Protein AF-Q5R8I5-F1 (afdb_monomer)

InterPro domains:
  IPR051244 TRPM8 Channel-Associated Factors [PTHR15730] (1-81)
  IPR060286 TRPM8 channel-associated factor, N-terminal domain [PF27016] (1-81)

Mean predicted aligned error: 7.46 Å

pLDDT: mean 85.1, std 14.7, range [44.31, 96.62]

Radius of gyration: 15.05 Å; Cα contacts (8 Å, |Δi|>4): 125; chains: 1; bounding box: 37×42×32 Å

Organism: Pongo abelii (NCBI:txid9601)

Sequence (94 aa):
MGPFLLNAVRWLARGQTGKVGVNTNLKDLCPLLSEHGLQCSLEPHLNSDLCVYCCKVYSDKEAKQLQEFVAEGGGLLIGGLPEPWPLPLGWLPW

Structure (mmCIF, N/CA/C/O backbone):
data_AF-Q5R8I5-F1
#
_entry.id   AF-Q5R8I5-F1
#
loop_
_atom_site.group_PDB
_atom_site.id
_atom_site.type_symbol
_atom_site.label_atom_id
_atom_site.label_alt_id
_atom_site.label_comp_id
_atom_site.label_asym_id
_atom_site.label_entity_id
_atom_site.label_seq_id
_atom_site.pdbx_PDB_ins_code
_atom_site.Cartn_x
_atom_site.Cartn_y
_atom_site.Cartn_z
_atom_site.occupancy
_atom_site.B_iso_or_equiv
_atom_site.auth_seq_id
_atom_site.auth_comp_id
_atom_site.auth_asym_id
_atom_site.auth_atom_id
_atom_site.pdbx_PDB_model_num
ATOM 1 N N . MET A 1 1 ? 1.584 0.314 -18.232 1.00 77.12 1 MET A N 1
ATOM 2 C CA . MET A 1 1 ? 1.360 -0.182 -16.853 1.00 77.12 1 MET A CA 1
ATOM 3 C C . MET A 1 1 ? 0.576 0.777 -15.957 1.00 77.12 1 MET A C 1
ATOM 5 O O . MET A 1 1 ? -0.188 0.284 -15.141 1.00 77.12 1 MET A O 1
ATOM 9 N N . GLY A 1 2 ? 0.700 2.104 -16.096 1.00 87.44 2 GLY A N 1
ATOM 10 C CA . GLY A 1 2 ? 0.033 3.061 -15.195 1.00 87.44 2 GLY A CA 1
ATOM 11 C C . GLY A 1 2 ? -1.481 2.881 -15.002 1.00 87.44 2 GLY A C 1
ATOM 12 O O . GLY A 1 2 ? -1.904 2.732 -13.859 1.00 87.44 2 GLY A O 1
ATOM 13 N N . PRO A 1 3 ? -2.295 2.774 -16.073 1.00 91.88 3 PRO A N 1
ATOM 14 C CA . PRO A 1 3 ? -3.741 2.577 -15.930 1.00 91.88 3 PRO A CA 1
ATOM 15 C C . PRO A 1 3 ? -4.119 1.302 -15.165 1.00 91.88 3 PRO A C 1
ATOM 17 O O . PRO A 1 3 ? -5.069 1.300 -14.390 1.00 91.88 3 PRO A O 1
ATOM 20 N N . PHE A 1 4 ? -3.352 0.222 -15.340 1.00 92.50 4 PHE A N 1
ATOM 21 C CA . PHE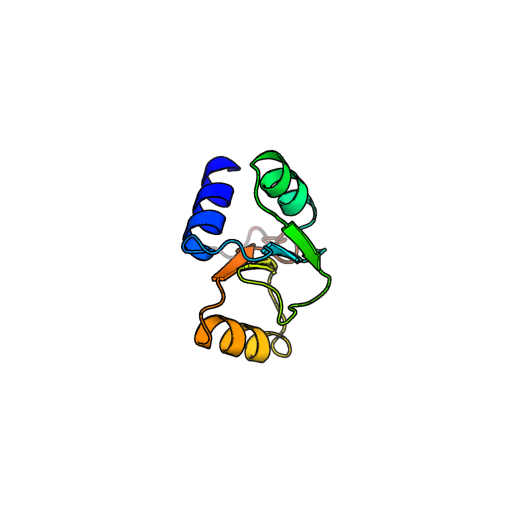 A 1 4 ? -3.563 -1.028 -14.611 1.00 92.50 4 PHE A CA 1
ATOM 22 C C . PHE A 1 4 ? -3.326 -0.848 -13.106 1.00 92.50 4 PHE A C 1
ATOM 24 O O . PHE A 1 4 ? -4.183 -1.216 -12.308 1.00 92.50 4 PHE A O 1
ATOM 31 N N . LEU A 1 5 ? -2.202 -0.231 -12.723 1.00 93.31 5 LEU A N 1
ATOM 32 C CA . LEU A 1 5 ? -1.876 0.030 -11.317 1.00 93.31 5 LEU A CA 1
ATOM 33 C C . LEU A 1 5 ? -2.901 0.964 -10.669 1.00 93.31 5 LEU A C 1
ATOM 35 O O . LEU A 1 5 ? -3.359 0.701 -9.561 1.00 93.31 5 LEU A O 1
ATOM 39 N N . LEU A 1 6 ? -3.315 2.012 -11.383 1.00 93.56 6 LEU A N 1
ATOM 40 C CA . LEU A 1 6 ? -4.340 2.937 -10.913 1.00 93.56 6 LEU A CA 1
ATOM 41 C C . LEU A 1 6 ? -5.672 2.223 -10.646 1.00 93.56 6 LEU A C 1
ATOM 43 O 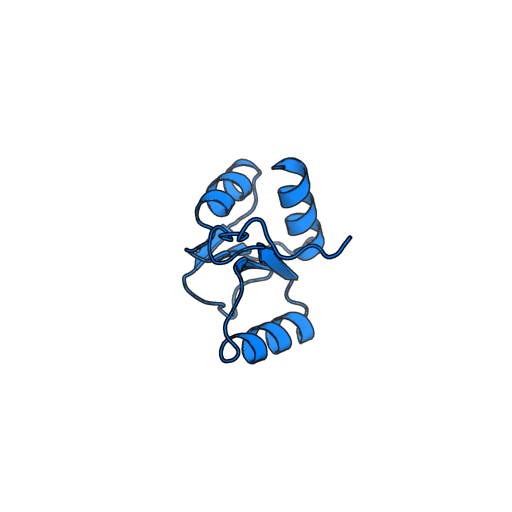O . LEU A 1 6 ? -6.292 2.428 -9.603 1.00 93.56 6 LEU A O 1
ATOM 47 N N . ASN A 1 7 ? -6.101 1.366 -11.573 1.00 94.38 7 ASN A N 1
ATOM 48 C CA . ASN A 1 7 ? -7.334 0.599 -11.424 1.00 94.38 7 ASN A CA 1
ATOM 49 C C . ASN A 1 7 ? -7.242 -0.406 -10.273 1.00 94.38 7 ASN A C 1
ATOM 51 O O . ASN A 1 7 ? -8.197 -0.534 -9.510 1.00 94.38 7 ASN A O 1
ATOM 55 N N . ALA A 1 8 ? -6.094 -1.065 -10.103 1.00 95.38 8 ALA A N 1
ATOM 56 C CA . ALA A 1 8 ? -5.859 -1.966 -8.981 1.00 95.38 8 ALA A CA 1
ATOM 57 C C . ALA A 1 8 ? -5.955 -1.228 -7.637 1.00 95.38 8 ALA A C 1
ATOM 59 O O . ALA A 1 8 ? -6.680 -1.670 -6.751 1.00 95.38 8 ALA A O 1
ATOM 60 N N . VAL A 1 9 ? -5.304 -0.067 -7.499 1.00 94.88 9 VAL A N 1
ATOM 61 C CA . VAL A 1 9 ? -5.365 0.740 -6.267 1.00 94.88 9 VAL A CA 1
ATOM 62 C C . VAL A 1 9 ? -6.786 1.237 -5.995 1.00 94.88 9 VAL A C 1
ATOM 64 O O . VAL A 1 9 ? -7.249 1.159 -4.862 1.00 94.88 9 VAL A O 1
ATOM 67 N N . ARG A 1 10 ? -7.525 1.685 -7.019 1.00 93.25 10 ARG A N 1
ATOM 68 C CA . ARG A 1 10 ? -8.936 2.088 -6.868 1.00 93.25 1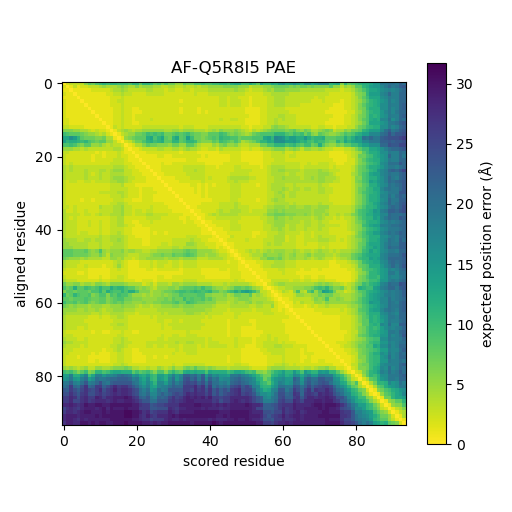0 ARG A CA 1
ATOM 69 C C . ARG A 1 10 ? -9.832 0.932 -6.431 1.00 93.25 10 ARG A C 1
ATOM 71 O O . ARG A 1 10 ? -10.704 1.124 -5.585 1.00 93.25 10 ARG A O 1
ATOM 78 N N . TRP A 1 11 ? -9.613 -0.256 -6.988 1.00 94.62 11 TRP A N 1
ATOM 79 C CA . TRP A 1 11 ? -10.334 -1.463 -6.596 1.00 94.62 11 TRP A CA 1
ATOM 80 C C . TRP A 1 11 ? -10.035 -1.841 -5.139 1.00 94.62 11 TRP A C 1
ATOM 82 O O . TRP A 1 11 ? -10.965 -2.053 -4.363 1.00 94.62 11 TRP A O 1
ATOM 92 N N . LEU A 1 12 ? -8.758 -1.816 -4.742 1.00 95.56 12 LEU A N 1
ATOM 93 C CA . LEU A 1 12 ? -8.315 -2.064 -3.366 1.00 95.56 12 LEU A CA 1
ATOM 94 C C . LEU A 1 12 ? -8.868 -1.036 -2.371 1.00 95.56 12 LEU A C 1
ATOM 96 O O . LEU A 1 12 ? -9.227 -1.401 -1.255 1.00 95.56 12 LEU A O 1
ATOM 100 N N . ALA A 1 13 ? -8.991 0.229 -2.778 1.00 92.81 13 ALA A N 1
ATOM 101 C CA . ALA A 1 13 ? -9.575 1.280 -1.951 1.00 92.81 13 ALA A CA 1
ATOM 102 C C . ALA A 1 13 ? -11.088 1.100 -1.744 1.00 92.81 13 ALA A C 1
ATOM 104 O O . ALA A 1 13 ? -11.648 1.711 -0.843 1.00 92.81 13 ALA A O 1
ATOM 105 N N . ARG A 1 14 ? -11.773 0.270 -2.549 1.00 88.00 14 ARG A N 1
ATOM 106 C CA . ARG A 1 14 ? -13.212 -0.045 -2.421 1.00 88.00 14 ARG A CA 1
ATOM 107 C C . ARG A 1 14 ? -14.121 1.193 -2.336 1.00 88.00 14 ARG A C 1
ATOM 109 O O . ARG A 1 14 ? -15.132 1.181 -1.643 1.00 88.00 14 ARG A O 1
ATOM 116 N N . GLY A 1 15 ? -13.748 2.278 -3.018 1.00 79.88 15 GLY A N 1
ATOM 117 C CA . GLY A 1 15 ? -14.473 3.555 -2.964 1.00 79.88 15 GLY A CA 1
ATOM 118 C C . GLY A 1 15 ? -14.307 4.339 -1.654 1.00 79.88 15 GLY A C 1
ATOM 119 O O . GLY A 1 15 ? -14.933 5.384 -1.497 1.00 79.88 15 GLY A O 1
ATOM 120 N N . GLN A 1 16 ? -13.463 3.874 -0.728 1.00 76.12 16 GLN A N 1
ATOM 121 C CA . GLN A 1 16 ? -13.084 4.628 0.462 1.00 76.12 16 GLN A CA 1
ATOM 122 C C . GLN A 1 16 ? -12.229 5.834 0.063 1.00 76.12 16 GLN A C 1
ATOM 124 O O . GLN A 1 16 ? -11.333 5.731 -0.773 1.00 76.12 16 GLN A O 1
ATOM 129 N N . THR A 1 17 ? -12.458 6.970 0.717 1.00 73.38 17 THR A N 1
ATOM 130 C CA . THR A 1 17 ? -11.662 8.199 0.551 1.00 73.38 17 THR A CA 1
ATOM 131 C C . THR A 1 17 ? -10.406 8.214 1.429 1.00 73.38 17 THR A C 1
ATOM 133 O O . THR A 1 17 ? -9.849 9.279 1.686 1.00 73.38 17 THR A O 1
ATOM 136 N N . GLY A 1 18 ? -9.997 7.054 1.951 1.00 81.81 18 GLY A N 1
ATOM 137 C CA . GLY A 1 18 ? -8.830 6.924 2.818 1.00 81.81 18 GLY A CA 1
ATOM 138 C C . GLY A 1 18 ? -7.511 7.181 2.084 1.00 81.81 18 GLY A C 1
ATOM 139 O O . GLY A 1 18 ? -7.444 7.187 0.853 1.00 81.81 18 GLY A O 1
ATOM 140 N N . LYS A 1 19 ? -6.449 7.390 2.862 1.00 92.75 19 LYS A N 1
ATOM 141 C CA . LYS A 1 19 ? -5.102 7.664 2.357 1.00 92.75 19 LYS A CA 1
ATOM 142 C C . LYS A 1 19 ? -4.460 6.382 1.818 1.00 92.75 19 LYS A C 1
ATOM 144 O O . LYS A 1 19 ? -4.491 5.342 2.477 1.00 92.75 19 LYS A O 1
ATOM 149 N N . VAL A 1 20 ? -3.833 6.466 0.646 1.00 95.62 20 VAL A N 1
ATOM 150 C CA . VAL A 1 20 ? -3.000 5.388 0.095 1.00 95.62 20 VAL 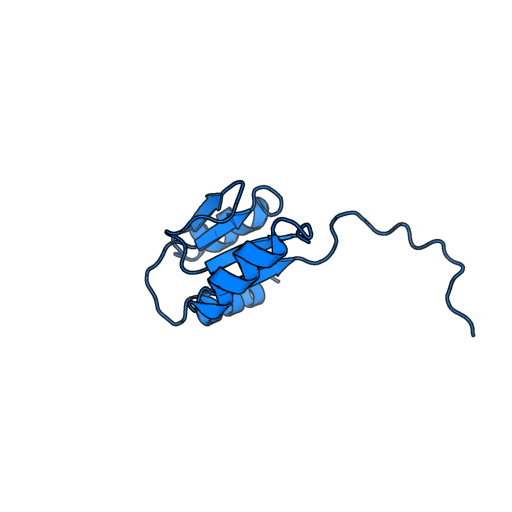A CA 1
ATOM 151 C C . VAL A 1 20 ? -1.556 5.576 0.561 1.00 95.62 20 VAL A C 1
ATOM 153 O O . VAL A 1 20 ? -0.914 6.569 0.225 1.00 95.62 20 VAL A O 1
ATOM 156 N N . GLY A 1 21 ? -1.014 4.623 1.313 1.00 96.31 21 GLY A N 1
ATOM 157 C CA . GLY A 1 21 ? 0.399 4.635 1.687 1.00 96.31 21 GLY A CA 1
ATOM 158 C C . GLY A 1 21 ? 1.246 3.899 0.659 1.00 96.31 21 GLY A C 1
ATOM 159 O O . GLY A 1 21 ? 0.952 2.762 0.292 1.00 96.31 21 GLY A O 1
ATOM 160 N N . VAL A 1 22 ? 2.317 4.538 0.203 1.00 95.69 22 VAL A N 1
ATOM 161 C CA . VAL A 1 22 ? 3.288 3.967 -0.731 1.00 95.69 22 VAL A CA 1
ATOM 162 C C . VAL A 1 22 ? 4.612 3.797 -0.006 1.00 95.69 22 VAL A C 1
ATOM 164 O O . VAL A 1 22 ? 5.202 4.769 0.458 1.00 95.69 22 VAL A O 1
ATOM 167 N N . ASN A 1 23 ? 5.102 2.563 0.080 1.00 94.62 23 ASN A N 1
ATOM 168 C CA . ASN A 1 23 ? 6.396 2.286 0.676 1.00 94.62 23 ASN A CA 1
ATOM 169 C C . ASN A 1 23 ? 7.498 3.065 -0.055 1.00 94.62 23 ASN A C 1
ATOM 171 O O . ASN A 1 23 ? 7.483 3.173 -1.283 1.00 94.62 23 ASN A O 1
ATOM 175 N N . THR A 1 24 ? 8.486 3.574 0.677 1.00 91.88 24 THR A N 1
ATOM 176 C CA . THR A 1 24 ? 9.618 4.323 0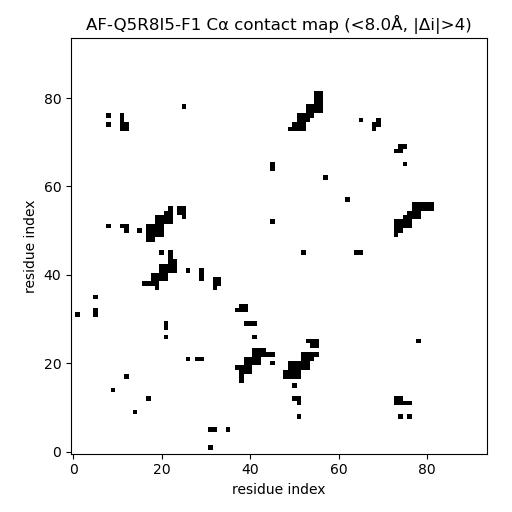.103 1.00 91.88 24 THR A CA 1
ATOM 177 C C . THR A 1 24 ? 10.388 3.533 -0.967 1.00 91.88 24 THR A C 1
ATOM 179 O O . THR A 1 24 ? 10.925 4.129 -1.901 1.00 91.88 24 THR A O 1
ATOM 182 N N . ASN A 1 25 ? 10.362 2.197 -0.913 1.00 88.62 25 ASN A N 1
ATOM 183 C CA . ASN A 1 25 ? 10.922 1.305 -1.936 1.00 88.62 25 ASN A CA 1
ATOM 184 C C . ASN A 1 25 ? 10.143 1.293 -3.269 1.00 88.62 25 ASN A C 1
ATOM 186 O O . ASN A 1 25 ? 10.627 0.740 -4.257 1.00 88.62 25 ASN A O 1
ATOM 190 N N . LEU A 1 26 ? 8.945 1.883 -3.304 1.00 90.00 26 LEU A N 1
ATOM 191 C CA . LEU A 1 26 ? 8.079 2.056 -4.474 1.00 90.00 26 LEU A CA 1
ATOM 192 C C . LEU A 1 26 ? 7.805 3.542 -4.759 1.00 90.00 26 LEU A C 1
ATOM 194 O O . LEU A 1 26 ? 6.733 3.889 -5.251 1.00 90.00 26 LEU A O 1
ATOM 198 N N . LYS A 1 27 ? 8.755 4.434 -4.452 1.00 90.56 27 LYS A N 1
ATOM 199 C CA . LYS A 1 27 ? 8.564 5.894 -4.530 1.00 90.56 27 LYS A CA 1
ATOM 200 C C . LYS A 1 27 ? 7.957 6.406 -5.844 1.00 90.56 27 LYS A C 1
ATOM 202 O O . LYS A 1 27 ? 7.179 7.353 -5.807 1.00 90.56 27 LYS A O 1
ATOM 207 N N . ASP A 1 28 ? 8.249 5.753 -6.969 1.00 90.25 28 ASP A N 1
ATOM 208 C CA . ASP A 1 28 ? 7.770 6.143 -8.302 1.00 90.25 28 ASP A CA 1
ATOM 209 C C . ASP A 1 28 ? 6.264 5.878 -8.507 1.00 90.25 28 ASP A C 1
ATOM 211 O O . ASP A 1 28 ? 5.648 6.438 -9.412 1.00 90.25 28 ASP A O 1
ATOM 215 N N . LEU A 1 29 ? 5.634 5.070 -7.645 1.00 92.38 29 LEU A N 1
ATOM 216 C CA . LEU A 1 29 ? 4.186 4.848 -7.654 1.00 92.38 29 LEU A CA 1
ATOM 217 C C . LEU A 1 29 ? 3.419 6.053 -7.090 1.00 92.38 29 LEU A C 1
ATOM 219 O O . LEU A 1 29 ? 2.344 6.380 -7.583 1.00 92.38 29 LEU A O 1
ATOM 223 N N . CYS A 1 30 ? 3.965 6.740 -6.085 1.00 93.69 30 CYS A N 1
ATOM 224 C CA . CYS A 1 30 ? 3.313 7.882 -5.440 1.00 93.69 30 CYS A CA 1
ATOM 225 C C . CYS A 1 30 ? 2.956 9.027 -6.417 1.00 93.69 30 CYS A C 1
ATOM 227 O O . CYS A 1 30 ? 1.794 9.443 -6.419 1.00 93.69 30 CYS A O 1
ATOM 229 N N . PRO A 1 31 ? 3.868 9.524 -7.283 1.00 93.56 31 PRO A N 1
ATOM 230 C CA . PRO A 1 31 ? 3.518 10.567 -8.248 1.00 93.56 31 PRO A CA 1
ATOM 231 C C . PRO A 1 31 ? 2.468 10.091 -9.257 1.00 93.56 31 PRO A C 1
ATOM 233 O O . PRO A 1 31 ? 1.547 10.843 -9.561 1.00 93.56 31 PRO A O 1
ATOM 236 N N . LEU A 1 32 ? 2.533 8.828 -9.698 1.00 93.06 32 LEU A N 1
ATOM 237 C CA . LEU A 1 32 ? 1.550 8.248 -10.616 1.00 93.06 32 LEU A CA 1
ATOM 238 C C . LEU A 1 32 ? 0.132 8.269 -10.032 1.00 93.06 32 LEU A C 1
ATOM 240 O O . LEU A 1 32 ? -0.824 8.595 -10.735 1.00 93.06 32 LEU A O 1
ATOM 244 N N . LEU A 1 33 ? -0.014 7.927 -8.750 1.00 93.38 33 LEU A N 1
ATOM 245 C CA . LEU A 1 33 ? -1.307 7.943 -8.064 1.00 93.38 33 LEU A CA 1
ATOM 246 C C . LEU A 1 33 ? -1.797 9.379 -7.813 1.00 93.38 33 LEU A C 1
ATOM 248 O O . LEU A 1 33 ? -2.967 9.673 -8.068 1.00 93.38 33 LEU A O 1
ATOM 252 N N . SER A 1 34 ? -0.900 10.271 -7.377 1.00 93.06 34 SER A N 1
ATOM 253 C CA . SER A 1 34 ? -1.219 11.681 -7.103 1.00 93.06 34 SER A CA 1
ATOM 254 C C . SER A 1 34 ? -1.697 12.423 -8.352 1.00 93.06 34 SER A C 1
ATOM 256 O O . SER A 1 34 ? -2.700 13.130 -8.300 1.00 93.06 34 SER A O 1
ATOM 258 N N . GLU A 1 35 ? -1.031 12.217 -9.494 1.00 93.94 35 GLU A N 1
ATOM 259 C CA . GLU A 1 35 ? -1.402 12.814 -10.788 1.00 93.94 35 GLU A CA 1
ATOM 260 C C . GLU A 1 35 ? -2.830 12.433 -11.218 1.00 93.94 35 GLU A C 1
ATOM 262 O O . GLU A 1 35 ? -3.513 13.198 -11.894 1.00 93.94 35 GLU A O 1
ATOM 267 N N . HIS A 1 36 ? -3.320 11.277 -10.764 1.00 91.44 36 HIS A N 1
ATOM 268 C CA . HIS A 1 36 ? -4.649 10.755 -11.087 1.00 91.44 36 HIS A CA 1
ATOM 269 C C . HIS A 1 36 ? -5.680 10.959 -9.961 1.00 91.44 36 HIS A C 1
ATOM 271 O O . HIS A 1 36 ? -6.722 10.288 -9.939 1.00 91.44 36 HIS A O 1
ATOM 277 N N . GLY A 1 37 ? -5.401 11.888 -9.038 1.00 89.75 37 GLY A N 1
ATOM 278 C CA . GLY A 1 37 ? -6.340 12.364 -8.020 1.00 89.75 37 GLY A CA 1
ATOM 279 C C . GLY A 1 37 ? -6.516 11.443 -6.813 1.00 89.75 37 GLY A C 1
ATOM 280 O O . GLY A 1 37 ? -7.479 11.606 -6.065 1.00 89.75 37 GLY A O 1
ATOM 281 N N . LEU A 1 38 ? -5.626 10.468 -6.609 1.00 90.81 38 LEU A N 1
ATOM 282 C CA . LEU A 1 38 ? -5.618 9.665 -5.387 1.00 90.81 38 LEU A CA 1
ATOM 283 C C . LEU A 1 38 ? -4.800 10.369 -4.305 1.00 90.81 38 LEU A C 1
ATOM 285 O O . LEU A 1 38 ? -3.656 10.757 -4.537 1.00 90.81 38 LEU A O 1
ATOM 289 N N . GLN A 1 39 ? -5.365 10.488 -3.103 1.00 93.00 39 GLN A N 1
ATOM 290 C CA . GLN A 1 39 ? -4.607 10.954 -1.947 1.00 93.00 39 GLN A CA 1
ATOM 291 C C . GLN A 1 39 ? -3.625 9.869 -1.518 1.00 93.00 39 GLN A C 1
ATOM 293 O O . GLN A 1 39 ? -4.029 8.820 -1.013 1.00 93.00 39 GLN A O 1
ATOM 298 N N . CYS A 1 40 ? -2.335 10.123 -1.709 1.00 94.31 40 CYS A N 1
ATOM 299 C CA . CYS A 1 40 ? -1.291 9.197 -1.308 1.00 94.31 40 CYS A CA 1
ATOM 300 C C . CYS A 1 40 ? -0.103 9.894 -0.648 1.00 94.31 40 CYS A C 1
ATOM 302 O O . CYS A 1 40 ? 0.149 11.077 -0.873 1.00 94.31 40 CYS A O 1
ATOM 304 N N . SER A 1 41 ? 0.644 9.142 0.152 1.00 95.06 41 SER A N 1
ATOM 305 C CA . SER A 1 41 ? 1.893 9.579 0.775 1.00 95.06 41 SER A CA 1
ATOM 306 C C . SER A 1 41 ? 2.955 8.497 0.703 1.00 95.06 41 SER A C 1
ATOM 308 O O . SER A 1 41 ? 2.653 7.306 0.628 1.00 95.06 41 SER A O 1
ATOM 310 N N . LEU A 1 42 ? 4.213 8.926 0.773 1.00 95.38 42 LEU A N 1
ATOM 311 C CA . LEU A 1 42 ? 5.320 8.018 1.027 1.00 95.38 42 LEU A CA 1
ATOM 312 C C . LEU A 1 42 ? 5.357 7.663 2.511 1.00 95.38 42 LEU A C 1
ATOM 314 O O . LEU A 1 42 ? 5.377 8.549 3.360 1.00 95.38 42 LEU A O 1
ATOM 318 N N . GLU A 1 43 ? 5.389 6.371 2.806 1.00 94.62 43 GLU A N 1
ATOM 319 C CA . GLU A 1 43 ? 5.364 5.831 4.162 1.00 94.62 43 GLU A CA 1
ATOM 320 C C . GLU A 1 43 ? 6.478 4.782 4.296 1.00 94.62 43 GLU A C 1
ATOM 322 O O . GLU A 1 43 ? 6.498 3.825 3.524 1.00 94.62 43 GLU A O 1
ATOM 327 N N . PRO A 1 44 ? 7.432 4.901 5.235 1.00 90.94 44 PRO A N 1
ATOM 328 C CA . PRO A 1 44 ? 8.499 3.906 5.379 1.00 90.94 44 PRO A CA 1
ATOM 329 C C . PRO A 1 44 ? 7.968 2.534 5.828 1.00 90.94 44 PRO A C 1
ATOM 331 O O . PRO A 1 44 ? 8.534 1.509 5.452 1.00 90.94 44 PRO A O 1
ATOM 334 N N . HIS A 1 45 ? 6.856 2.515 6.570 1.00 91.00 45 HIS A N 1
ATOM 335 C CA . HIS A 1 45 ? 6.208 1.319 7.113 1.00 91.00 45 HIS A CA 1
ATOM 336 C C . HIS A 1 45 ? 4.681 1.451 7.047 1.00 91.00 45 HIS A C 1
ATOM 338 O O . HIS A 1 45 ? 4.158 2.546 6.835 1.00 91.00 45 HIS A O 1
ATOM 344 N N . LEU A 1 46 ? 3.968 0.336 7.218 1.00 92.62 46 LEU A N 1
ATOM 345 C CA . LEU A 1 46 ? 2.510 0.327 7.340 1.00 92.62 46 LEU A CA 1
ATOM 346 C C . LEU A 1 46 ? 2.087 1.101 8.602 1.00 92.62 46 LEU A C 1
ATOM 348 O O . LEU A 1 46 ? 2.637 0.875 9.681 1.00 92.62 46 LEU A O 1
ATOM 352 N N . ASN A 1 47 ? 1.092 1.980 8.464 1.00 88.62 47 ASN A N 1
ATOM 353 C CA . ASN A 1 47 ? 0.472 2.716 9.566 1.00 88.62 47 ASN A CA 1
ATOM 354 C C . ASN A 1 47 ? -1.053 2.484 9.582 1.00 88.62 47 ASN A C 1
ATOM 356 O O . ASN A 1 47 ? -1.619 2.017 8.593 1.00 88.62 47 ASN A O 1
ATOM 360 N N . SER A 1 48 ? -1.704 2.779 10.709 1.00 85.19 48 SER A N 1
ATOM 361 C CA . SER A 1 48 ? -3.132 2.506 10.948 1.00 85.19 48 SER A CA 1
ATOM 362 C C . SER A 1 48 ? -4.097 3.402 10.168 1.00 85.19 48 SER A C 1
ATOM 364 O O . SER A 1 48 ? -5.279 3.088 10.084 1.00 85.19 48 SER A O 1
ATOM 366 N N . ASP A 1 49 ? -3.618 4.504 9.591 1.00 89.69 49 ASP A N 1
ATOM 367 C CA . ASP A 1 49 ? -4.465 5.520 8.956 1.00 89.69 49 ASP A CA 1
ATOM 368 C C . ASP A 1 49 ? -4.637 5.277 7.443 1.00 89.69 49 ASP A C 1
ATOM 370 O O . ASP A 1 49 ? -5.217 6.098 6.723 1.00 89.69 49 ASP A O 1
ATOM 374 N N . LEU A 1 50 ? -4.107 4.161 6.931 1.00 94.19 50 LEU A N 1
ATOM 375 C CA . LEU A 1 50 ? -4.133 3.817 5.511 1.00 94.19 50 LEU A CA 1
ATOM 376 C C . LEU A 1 50 ? -5.336 2.942 5.171 1.00 94.19 50 LEU A C 1
ATOM 378 O O . LEU A 1 50 ? -5.640 1.989 5.877 1.00 94.19 50 LEU A O 1
ATOM 382 N N . CYS A 1 51 ? -5.970 3.196 4.027 1.00 94.62 51 CYS A N 1
ATOM 383 C CA . CYS A 1 51 ? -6.950 2.259 3.461 1.00 94.62 51 CYS A CA 1
ATOM 384 C C . CYS A 1 51 ? -6.304 1.277 2.475 1.00 94.62 51 CYS A C 1
ATOM 386 O O . CYS A 1 51 ? -6.779 0.154 2.308 1.00 94.62 51 CYS A O 1
ATOM 388 N N . VAL A 1 52 ? -5.213 1.693 1.826 1.00 96.62 52 VAL A N 1
ATOM 389 C CA . VAL A 1 52 ? -4.422 0.872 0.909 1.00 96.62 52 VAL A CA 1
ATOM 390 C C . VAL A 1 52 ? -2.947 1.064 1.217 1.00 96.62 52 VAL A C 1
ATOM 392 O O . VAL A 1 52 ? -2.489 2.200 1.350 1.00 96.62 52 VAL A O 1
ATOM 395 N N . TYR A 1 53 ? -2.194 -0.031 1.271 1.00 96.31 53 TYR A N 1
ATOM 396 C CA . TYR A 1 53 ? -0.743 -0.008 1.401 1.00 96.31 53 TYR A CA 1
ATOM 397 C C . TYR A 1 53 ? -0.078 -0.674 0.196 1.00 96.31 53 TYR A C 1
ATOM 399 O O . TYR A 1 53 ? -0.438 -1.783 -0.200 1.00 96.31 53 TYR A O 1
ATOM 407 N N . CYS A 1 54 ? 0.890 0.019 -0.401 1.00 95.19 54 CYS A N 1
ATOM 408 C CA . CYS A 1 54 ? 1.676 -0.470 -1.527 1.00 95.19 54 CYS A CA 1
ATOM 409 C C . CYS A 1 54 ? 3.116 -0.708 -1.069 1.00 95.19 54 CYS A C 1
ATOM 411 O O . CYS A 1 54 ? 3.799 0.248 -0.710 1.00 95.19 54 CYS A O 1
ATOM 413 N N . CYS A 1 55 ? 3.617 -1.940 -1.118 1.00 93.12 55 CYS A N 1
ATOM 414 C CA . CYS A 1 55 ? 4.985 -2.264 -0.700 1.00 93.12 55 CYS A CA 1
ATOM 415 C C . CYS A 1 55 ? 5.683 -3.239 -1.653 1.00 93.12 55 CYS A C 1
ATOM 417 O O . CYS A 1 55 ? 5.053 -3.848 -2.513 1.00 93.12 55 CYS A O 1
ATOM 419 N N . LYS A 1 56 ? 7.010 -3.357 -1.544 1.00 88.06 56 LYS A N 1
ATOM 420 C CA . LYS A 1 56 ? 7.760 -4.460 -2.167 1.00 88.06 56 LYS A CA 1
ATOM 421 C C . LYS A 1 56 ? 7.621 -5.735 -1.324 1.00 88.06 56 LYS A C 1
ATOM 423 O O . LYS A 1 56 ? 6.882 -5.758 -0.343 1.00 88.06 56 LYS A O 1
ATOM 428 N N . VAL A 1 57 ? 8.354 -6.783 -1.709 1.00 81.38 57 VAL A N 1
ATOM 429 C CA . VAL A 1 57 ? 8.583 -7.966 -0.868 1.00 81.38 57 VAL A CA 1
ATOM 430 C C . VAL A 1 57 ? 8.919 -7.529 0.560 1.00 81.38 57 VAL A C 1
ATOM 432 O O . VAL A 1 57 ? 9.794 -6.688 0.766 1.00 81.38 57 VAL A O 1
ATOM 435 N N . TYR A 1 58 ? 8.179 -8.084 1.512 1.00 78.81 58 TYR A N 1
ATOM 436 C CA . TYR A 1 58 ? 8.230 -7.756 2.931 1.00 78.81 58 TYR A CA 1
ATOM 437 C C . TYR A 1 58 ? 8.930 -8.869 3.715 1.00 78.81 58 TYR A C 1
ATOM 439 O O . TYR A 1 58 ? 9.026 -10.008 3.257 1.00 78.81 58 TYR A O 1
ATOM 447 N N . SER A 1 59 ? 9.425 -8.539 4.905 1.00 79.75 59 SER A N 1
ATOM 448 C CA . SER A 1 59 ? 10.046 -9.505 5.817 1.00 79.75 59 SER A CA 1
ATOM 449 C C . SER A 1 59 ? 9.008 -10.299 6.621 1.00 79.75 59 SER A C 1
ATOM 451 O O . SER A 1 59 ? 7.888 -9.835 6.829 1.00 79.75 59 SER A O 1
ATOM 453 N N . ASP A 1 60 ? 9.395 -11.448 7.186 1.00 83.38 60 ASP A N 1
ATOM 454 C CA . ASP A 1 60 ? 8.529 -12.220 8.101 1.00 83.38 60 ASP A CA 1
ATOM 455 C C . ASP A 1 60 ? 8.020 -11.383 9.2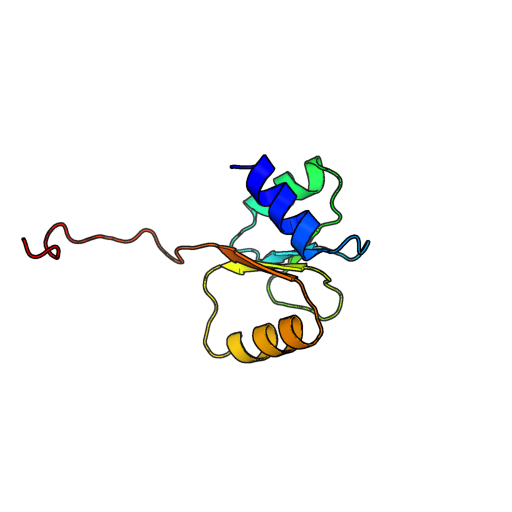86 1.00 83.38 60 ASP A C 1
ATOM 457 O O . ASP A 1 60 ? 6.918 -11.601 9.790 1.00 83.38 60 ASP A O 1
ATOM 461 N N . LYS A 1 61 ? 8.805 -10.384 9.713 1.00 82.12 61 LYS A N 1
ATOM 462 C CA . LYS A 1 61 ? 8.421 -9.449 10.778 1.00 82.12 61 LYS A CA 1
ATOM 463 C C . LYS A 1 61 ? 7.236 -8.573 10.371 1.00 82.12 61 LYS A C 1
ATOM 465 O O . LYS A 1 61 ? 6.354 -8.328 11.185 1.00 82.12 61 LYS A O 1
ATOM 470 N N . GLU A 1 62 ? 7.209 -8.121 9.122 1.00 85.88 62 GLU A N 1
ATOM 471 C CA . GLU A 1 62 ? 6.139 -7.282 8.569 1.00 85.88 62 GLU A CA 1
ATOM 472 C C . GLU A 1 62 ? 4.927 -8.116 8.133 1.00 85.88 62 GLU A C 1
ATOM 474 O O . GLU A 1 62 ? 3.808 -7.605 8.096 1.00 85.88 62 GLU A O 1
ATOM 479 N N . ALA A 1 63 ? 5.123 -9.411 7.857 1.00 89.88 63 ALA A N 1
ATOM 480 C CA . ALA A 1 63 ? 4.077 -10.317 7.395 1.00 89.88 63 ALA A CA 1
ATOM 481 C C . ALA A 1 63 ? 2.864 -10.349 8.334 1.00 89.88 63 ALA A C 1
ATOM 483 O O . ALA A 1 63 ? 1.730 -10.297 7.863 1.00 89.88 63 ALA A O 1
ATOM 484 N N . LYS A 1 64 ? 3.089 -10.395 9.654 1.00 91.94 64 LYS A N 1
ATOM 485 C CA . LYS A 1 64 ? 2.001 -10.426 10.642 1.00 91.94 64 LYS A CA 1
ATOM 486 C C . LYS A 1 64 ? 1.157 -9.148 10.598 1.00 91.94 64 LYS A C 1
ATOM 488 O O . LYS A 1 64 ? -0.063 -9.229 10.515 1.00 91.94 64 LYS A O 1
ATOM 493 N N . GLN A 1 65 ? 1.809 -7.987 10.585 1.00 92.81 65 GLN A N 1
ATOM 494 C CA . GLN A 1 65 ? 1.126 -6.692 10.547 1.00 92.81 65 GLN A CA 1
ATOM 495 C C . GLN A 1 65 ? 0.333 -6.511 9.241 1.00 92.81 65 GLN A C 1
ATOM 497 O O . GLN A 1 65 ? -0.785 -6.005 9.250 1.00 92.81 65 GLN A O 1
ATOM 502 N N . LEU A 1 66 ? 0.888 -6.961 8.110 1.00 94.00 66 LEU A N 1
ATOM 503 C CA . LEU A 1 66 ? 0.204 -6.928 6.815 1.00 94.00 66 LEU A CA 1
ATOM 504 C C . LEU A 1 66 ? -1.000 -7.879 6.767 1.00 94.00 66 LEU A C 1
ATOM 506 O O . LEU A 1 66 ? -2.020 -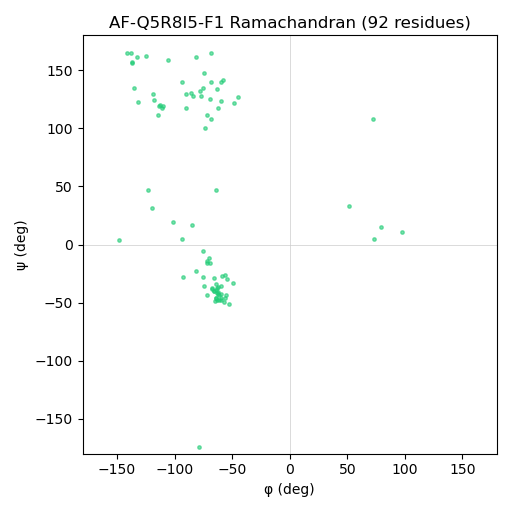7.535 6.176 1.00 94.00 66 LEU A O 1
ATOM 510 N N . GLN A 1 67 ? -0.900 -9.056 7.390 1.00 94.06 67 GLN A N 1
ATOM 511 C CA . GLN A 1 67 ? -2.023 -9.990 7.502 1.00 94.06 67 GLN A CA 1
ATOM 512 C C . GLN A 1 67 ? -3.165 -9.403 8.331 1.00 94.06 67 GLN A C 1
ATOM 514 O O . GLN A 1 67 ? -4.311 -9.474 7.896 1.00 94.06 67 GLN A O 1
ATOM 519 N N . GLU A 1 68 ? -2.861 -8.802 9.484 1.00 94.88 68 GLU A N 1
ATOM 520 C CA . GLU A 1 68 ? -3.851 -8.129 10.337 1.00 94.88 68 GLU A CA 1
ATOM 521 C C . GLU A 1 68 ? -4.537 -6.989 9.575 1.00 94.88 68 GLU A C 1
ATOM 523 O O . GLU A 1 68 ? -5.762 -6.954 9.489 1.00 94.88 68 GLU A O 1
ATOM 528 N N . PHE A 1 69 ? -3.758 -6.144 8.898 1.00 94.94 69 PHE A N 1
ATOM 529 C CA . PHE A 1 69 ? -4.281 -5.066 8.062 1.00 94.94 69 PHE A CA 1
ATOM 530 C C . PHE A 1 69 ? -5.248 -5.562 6.978 1.00 94.94 69 PHE A C 1
ATOM 532 O O . PHE A 1 69 ? -6.331 -5.006 6.812 1.00 94.94 69 PHE A O 1
ATOM 539 N N . VAL A 1 70 ? -4.901 -6.632 6.255 1.00 94.38 70 VAL A N 1
ATOM 540 C CA . VAL A 1 70 ? -5.791 -7.218 5.237 1.00 94.38 70 VAL A CA 1
ATOM 541 C C . VAL A 1 70 ? -7.027 -7.859 5.876 1.00 94.38 70 VAL A C 1
ATOM 543 O O . VAL A 1 70 ? -8.124 -7.733 5.330 1.00 94.38 70 VAL A O 1
ATOM 546 N N . ALA A 1 71 ? -6.882 -8.509 7.034 1.00 94.88 71 ALA A N 1
ATOM 547 C CA . ALA A 1 71 ? -7.995 -9.105 7.774 1.00 94.88 71 ALA A CA 1
ATOM 548 C C . ALA A 1 71 ? -9.003 -8.051 8.268 1.00 94.88 71 ALA A C 1
ATOM 550 O O . ALA A 1 71 ? -10.208 -8.298 8.250 1.00 94.88 71 ALA A O 1
ATOM 551 N N . GLU A 1 72 ? -8.529 -6.857 8.626 1.00 93.31 72 GLU A N 1
ATOM 552 C CA . GLU A 1 72 ? -9.351 -5.686 8.966 1.00 93.31 72 GLU A CA 1
ATOM 553 C C . GLU A 1 72 ? -9.967 -5.003 7.728 1.00 93.31 72 GLU A C 1
ATOM 555 O O . GLU A 1 72 ? -10.806 -4.107 7.837 1.00 93.31 72 GLU A O 1
ATOM 560 N N . GLY A 1 73 ? -9.609 -5.459 6.523 1.00 91.75 73 GLY A N 1
ATOM 561 C CA . GLY A 1 73 ? -10.135 -4.969 5.252 1.00 91.75 73 GLY A CA 1
ATOM 562 C C . GLY A 1 73 ? -9.250 -3.936 4.553 1.00 91.75 73 GLY A C 1
ATOM 563 O O . GLY A 1 73 ? -9.685 -3.322 3.577 1.00 91.75 73 GLY A O 1
ATOM 564 N N . GLY A 1 74 ? -8.022 -3.729 5.006 1.00 94.50 74 GLY A N 1
ATOM 565 C CA . GLY A 1 74 ? -7.029 -2.949 4.284 1.00 94.50 74 GLY A CA 1
ATOM 566 C C . GLY A 1 74 ? -6.717 -3.542 2.906 1.00 94.50 74 GLY A C 1
ATOM 567 O O . GLY A 1 74 ? -6.624 -4.758 2.727 1.00 94.50 74 GLY A O 1
ATOM 568 N N . GLY A 1 75 ? -6.559 -2.684 1.900 1.00 95.31 75 GLY A N 1
ATOM 569 C CA . GLY A 1 75 ? -6.139 -3.093 0.564 1.00 95.31 75 GLY A CA 1
ATOM 570 C C . GLY A 1 75 ? -4.618 -3.215 0.469 1.00 95.31 75 GLY A C 1
ATOM 571 O O . GLY A 1 75 ? -3.903 -2.270 0.786 1.00 95.31 75 GLY A O 1
ATOM 572 N N . LEU A 1 76 ? -4.097 -4.344 -0.008 1.00 95.38 76 LEU A N 1
ATOM 573 C CA . LEU A 1 76 ? -2.653 -4.573 -0.107 1.00 95.38 76 LEU A CA 1
ATOM 574 C C . LEU A 1 76 ? -2.216 -4.775 -1.563 1.00 95.38 76 LEU A C 1
ATOM 576 O O . LEU A 1 76 ? -2.711 -5.669 -2.247 1.00 95.38 76 LEU A O 1
ATOM 580 N N . LEU A 1 77 ? -1.265 -3.957 -2.024 1.00 94.81 77 LEU A N 1
ATOM 581 C CA . LEU A 1 77 ? -0.585 -4.116 -3.312 1.00 94.81 77 LEU A CA 1
ATOM 582 C C . LEU A 1 77 ? 0.891 -4.444 -3.071 1.00 94.81 77 LEU A C 1
ATOM 584 O O . LEU A 1 77 ? 1.624 -3.633 -2.507 1.00 94.81 77 LEU A O 1
ATOM 588 N N . ILE A 1 78 ? 1.341 -5.604 -3.549 1.00 92.56 78 ILE A N 1
ATOM 589 C CA . ILE A 1 78 ? 2.735 -6.037 -3.408 1.00 92.56 78 ILE A CA 1
ATOM 590 C C . ILE A 1 78 ? 3.417 -5.995 -4.776 1.00 92.56 78 ILE A C 1
ATOM 592 O O . ILE A 1 78 ? 3.007 -6.674 -5.717 1.00 92.56 78 ILE A O 1
ATOM 596 N N . GLY A 1 79 ? 4.468 -5.186 -4.887 1.00 86.00 79 GLY A N 1
ATOM 597 C CA . GLY A 1 79 ? 5.351 -5.137 -6.045 1.00 86.00 79 GLY A CA 1
ATOM 598 C C . GLY A 1 79 ? 6.345 -6.300 -6.041 1.00 86.00 79 GLY A C 1
ATOM 599 O O . GLY A 1 79 ? 7.007 -6.562 -5.035 1.00 86.00 79 GLY A O 1
ATOM 600 N N . GLY A 1 80 ? 6.466 -6.980 -7.182 1.00 74.50 80 GLY A N 1
ATOM 601 C CA . GLY A 1 80 ? 7.431 -8.058 -7.387 1.00 74.50 80 GLY A CA 1
ATOM 602 C C . GLY A 1 80 ? 8.874 -7.566 -7.566 1.00 74.50 80 GLY A C 1
ATOM 603 O O . GLY A 1 80 ? 9.113 -6.519 -8.161 1.00 74.50 80 GLY A O 1
ATOM 604 N N . LEU A 1 81 ? 9.804 -8.402 -7.093 1.00 57.97 81 LEU A N 1
ATOM 605 C CA . LEU A 1 81 ? 11.272 -8.315 -7.101 1.00 57.97 81 LEU A CA 1
ATOM 606 C C . LEU A 1 81 ? 11.949 -7.293 -6.145 1.00 57.97 81 LEU A C 1
ATOM 608 O O . LEU A 1 81 ? 11.934 -6.083 -6.400 1.00 57.97 81 LEU A O 1
ATOM 612 N N . PRO A 1 82 ? 12.606 -7.769 -5.060 1.00 56.47 82 PRO A N 1
ATOM 613 C CA . PRO A 1 82 ? 13.396 -6.935 -4.151 1.00 56.47 82 PRO A CA 1
ATOM 614 C C . PRO A 1 82 ? 14.753 -6.513 -4.754 1.00 56.47 82 PRO A C 1
ATOM 616 O O . PRO A 1 82 ? 15.219 -5.415 -4.461 1.00 56.47 82 PRO A O 1
ATOM 619 N N . GLU A 1 83 ? 15.314 -7.314 -5.667 1.00 56.53 83 GLU A N 1
ATOM 620 C CA . GLU A 1 83 ? 16.549 -7.093 -6.446 1.00 56.53 83 GLU A CA 1
ATOM 621 C C . GLU A 1 83 ? 16.296 -7.399 -7.935 1.00 56.53 83 GLU A C 1
ATOM 623 O O . GLU A 1 83 ? 15.347 -8.128 -8.229 1.00 56.53 83 GLU A O 1
ATOM 628 N N . PRO A 1 84 ? 17.123 -6.924 -8.892 1.00 51.47 84 PRO A N 1
ATOM 629 C CA . PRO A 1 84 ? 17.209 -7.573 -10.197 1.00 51.47 84 PRO A CA 1
ATOM 630 C C . PRO A 1 84 ? 17.715 -9.006 -9.982 1.00 51.47 84 PRO A C 1
ATOM 632 O O . PRO A 1 84 ? 18.825 -9.197 -9.501 1.00 51.47 84 PRO A O 1
ATOM 635 N N . TRP A 1 85 ? 16.918 -10.022 -10.318 1.00 48.75 85 TRP A N 1
ATOM 636 C CA . TRP A 1 85 ? 17.401 -11.405 -10.4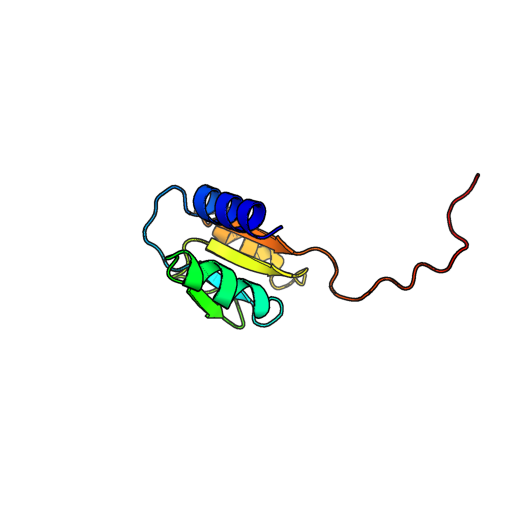07 1.00 48.75 85 TRP A CA 1
ATOM 637 C C . TRP A 1 85 ? 18.699 -11.422 -11.246 1.00 48.75 85 TRP A C 1
ATOM 639 O O . TRP A 1 85 ? 18.630 -11.084 -12.433 1.00 48.75 85 TRP A O 1
ATOM 649 N N . PRO A 1 86 ? 19.858 -11.890 -10.746 1.00 49.09 86 PRO A N 1
ATOM 650 C CA . PRO A 1 86 ? 20.754 -12.589 -11.636 1.00 49.09 86 PRO A CA 1
ATOM 651 C C . PRO A 1 86 ? 20.079 -13.941 -11.850 1.00 49.09 86 PRO A C 1
ATOM 653 O O . PRO A 1 86 ? 20.124 -14.807 -10.985 1.00 49.09 86 PRO A O 1
ATOM 656 N N . LEU A 1 87 ? 19.384 -14.131 -12.967 1.00 51.78 87 LEU A N 1
ATOM 657 C CA . LEU A 1 87 ? 19.185 -15.496 -13.437 1.00 51.78 87 LEU A CA 1
ATOM 658 C C . LEU A 1 87 ? 20.576 -15.971 -13.880 1.00 51.78 87 LEU A C 1
ATOM 660 O O . LEU A 1 87 ? 21.055 -15.476 -14.905 1.00 51.78 87 LEU A O 1
ATOM 664 N N . PRO A 1 88 ? 21.272 -16.882 -13.167 1.00 49.22 88 PRO A N 1
ATOM 665 C CA . PRO A 1 88 ? 22.317 -17.633 -13.833 1.00 49.22 88 PRO A CA 1
ATOM 666 C C . PRO A 1 88 ? 21.629 -18.374 -14.981 1.00 49.22 88 PRO A C 1
ATOM 668 O O . PRO A 1 88 ? 20.648 -19.089 -14.773 1.00 49.22 88 PRO A O 1
ATOM 671 N N . LEU A 1 89 ? 22.119 -18.155 -16.198 1.00 50.38 89 LEU A N 1
ATOM 672 C CA . LEU A 1 89 ? 21.663 -18.759 -17.455 1.00 50.38 89 LEU A CA 1
ATOM 673 C C . LEU A 1 89 ? 21.865 -20.295 -17.492 1.00 50.38 89 LEU A C 1
ATOM 675 O O . LEU A 1 89 ? 22.406 -20.822 -18.456 1.00 50.38 89 LEU A O 1
ATOM 679 N N . GLY A 1 90 ? 21.485 -21.037 -16.449 1.00 56.28 90 GLY A N 1
ATOM 680 C CA . GLY A 1 90 ? 21.809 -22.462 -16.330 1.00 56.28 90 GLY A CA 1
ATOM 681 C C . GLY A 1 90 ? 20.805 -23.342 -15.592 1.00 56.28 90 GLY A C 1
ATOM 682 O O . GLY A 1 90 ? 21.108 -24.510 -15.391 1.00 56.28 90 GLY A O 1
ATOM 683 N N . TRP A 1 91 ? 19.648 -22.831 -15.159 1.00 49.81 91 TRP A N 1
ATOM 684 C CA . TRP A 1 91 ? 18.688 -23.613 -14.357 1.00 49.81 91 TRP A CA 1
ATOM 685 C C . TRP A 1 91 ? 17.292 -23.683 -14.990 1.00 49.81 91 TRP A C 1
ATOM 687 O O . TRP A 1 91 ? 16.278 -23.504 -14.323 1.00 49.81 91 TRP A O 1
ATOM 697 N N . LEU A 1 92 ? 17.238 -23.987 -16.286 1.00 44.31 92 LEU A N 1
ATOM 698 C CA . LEU A 1 92 ? 16.068 -24.635 -16.879 1.00 44.31 92 LEU A CA 1
ATOM 699 C C . LEU A 1 92 ? 16.512 -26.028 -17.345 1.00 44.31 92 LEU A C 1
ATOM 701 O O . LEU A 1 92 ? 17.342 -26.103 -18.255 1.00 44.31 92 LEU A O 1
ATOM 705 N N . PRO A 1 93 ? 16.039 -27.122 -16.718 1.00 55.31 93 PRO A N 1
ATOM 706 C CA . PRO A 1 93 ? 16.201 -28.442 -17.300 1.00 55.31 93 PRO A CA 1
ATOM 707 C C . PRO A 1 93 ? 15.301 -28.508 -18.541 1.00 55.31 93 PRO A C 1
ATOM 709 O O . PRO A 1 93 ? 14.110 -28.201 -18.456 1.00 55.31 93 PRO A O 1
ATOM 712 N N . TRP A 1 94 ? 15.895 -28.839 -19.686 1.00 54.69 94 TRP A N 1
ATOM 713 C CA . TRP A 1 94 ? 15.149 -29.372 -20.825 1.00 54.69 94 TRP A CA 1
ATOM 714 C C . TRP A 1 94 ? 14.647 -30.773 -20.481 1.00 54.69 94 TRP A C 1
ATOM 716 O O . TRP A 1 94 ? 15.406 -31.503 -19.798 1.00 54.69 94 TRP A O 1
#

Foldseek 3Di:
DLVVVLVLVVVLLVPPLFEEEEAPLRVVVQVSNVVVPRHYDYDNADDPRGQEYEEEDDDPVNVVVVVVCVVVSRRYHYDDDPDPDPPPPPPDDD

Secondary structure (DSSP, 8-state):
-HHHHHHHHHHHHTT--PEEEEEGGGTTHHHHHHHTT--EEEESS--TTEEEEEESS--HHHHHHHHHHHHTT-EEEE-S-SS-----TT----

Nearest PDB structures (foldseek):
  1akb-assembly1_A  TM=5.659E-01  e=4.359E-01  Gallus gallus
  3szu-assembly1_A  TM=4.586E-01  e=2.600E+00  Escherichia coli K-12
  3i0n-assembly2_B  TM=4.706E-01  e=7.492E+00  Schizosaccharomyces pombe
  6h57-assembly1_A  TM=2.455E-01  e=2.600E+00  Saccharomyces cerevisiae S288C

Solvent-accessible surface area (backbone atoms onl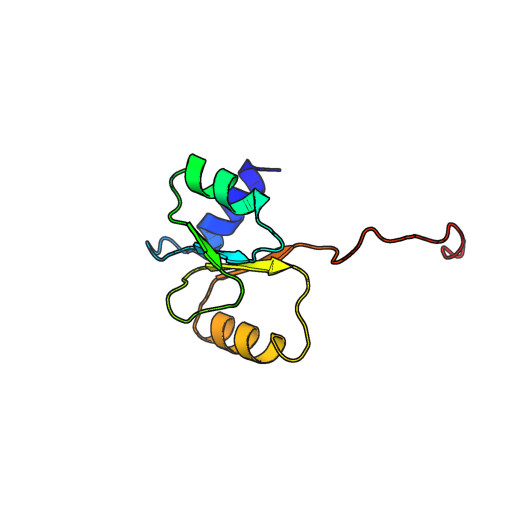y — not comparable to full-atom values): 5707 Å² total; per-residue (Å²): 113,67,71,59,54,54,50,50,52,51,57,43,32,68,83,55,90,52,37,32,35,23,20,60,92,43,56,77,53,44,60,60,40,43,78,71,75,41,59,60,44,81,27,90,64,93,64,93,76,43,34,24,43,35,36,54,74,73,52,80,79,50,47,57,60,52,51,51,41,42,73,76,63,33,17,80,46,76,46,84,70,88,60,86,77,80,72,71,95,76,83,73,86,128